Protein AF-A0AAW5EWK7-F1 (afdb_monomer)

Mean predicted aligned error: 11.74 Å

pLDDT: mean 86.84, std 10.63, range [51.59, 98.19]

Radius of gyration: 22.99 Å; Cα contacts (8 Å, |Δi|>4): 134; chains: 1; bounding box: 54×33×51 Å

Solvent-accessible surface area (backbone atoms only — not comparable to full-atom values): 9401 Å² total; per-residue (Å²): 109,102,68,74,70,62,90,96,60,61,69,50,73,44,59,49,100,83,69,46,80,77,45,67,43,66,70,50,94,65,41,69,60,55,50,48,58,52,59,74,67,48,77,77,83,67,96,64,74,79,94,76,84,86,72,82,78,66,62,55,72,70,58,51,49,54,53,50,54,49,52,77,78,46,80,64,42,77,43,63,43,83,42,71,40,98,88,67,45,83,40,77,40,78,44,71,91,83,46,65,38,31,39,23,70,64,77,53,66,67,61,46,52,57,52,49,53,39,44,56,71,64,44,48,63,54,44,30,70,76,66,75,44,86,86,88,81,79,78,90,55,64,51,77,48,116

Foldseek 3Di:
DVQPDDPPFAWDFDADPLRDTPHIDTDDPCVVVVVVVVVVPDDPNPPDDDPDDDDPCLDDPVLVVVVVVVVVVFDWAQAWDFDQDPVRDTDTDRDCVVDGKIKDFDPPPVNVVVSVVSCVVRPQVVCCVRSVDHDDDDDTDIDMDD

Structure (mmCIF, N/CA/C/O backbone):
data_AF-A0AAW5EWK7-F1
#
_entry.id   AF-A0AAW5EWK7-F1
#
loop_
_atom_site.group_PDB
_atom_site.id
_atom_site.type_symbol
_atom_site.label_atom_id
_atom_site.label_alt_id
_atom_site.label_comp_id
_atom_site.label_asym_id
_atom_site.label_entity_id
_atom_site.label_seq_id
_atom_site.pdbx_PDB_ins_code
_atom_site.Cartn_x
_atom_site.Cartn_y
_atom_site.Cartn_z
_atom_site.occupancy
_atom_site.B_iso_or_equiv
_atom_site.auth_seq_id
_atom_site.auth_comp_id
_atom_site.auth_asym_id
_atom_site.auth_atom_id
_atom_site.pdbx_PDB_model_num
ATOM 1 N N . ASP A 1 1 ? 10.443 -15.508 -29.898 1.00 58.16 1 ASP A N 1
ATOM 2 C CA . ASP A 1 1 ? 11.029 -14.706 -28.807 1.00 58.16 1 ASP A CA 1
ATOM 3 C C . ASP A 1 1 ? 10.469 -13.302 -28.761 1.00 58.16 1 ASP A C 1
ATOM 5 O O . ASP A 1 1 ? 10.770 -12.505 -29.637 1.00 58.16 1 ASP A O 1
ATOM 9 N N . LEU A 1 2 ? 9.660 -13.004 -27.738 1.00 52.78 2 LEU A N 1
ATOM 10 C CA . LEU A 1 2 ? 8.968 -11.716 -27.553 1.00 52.78 2 LEU A CA 1
ATOM 11 C C . LEU A 1 2 ? 9.931 -10.508 -27.457 1.00 52.78 2 LEU A C 1
ATOM 13 O O . LEU A 1 2 ? 9.519 -9.379 -27.693 1.00 52.78 2 LEU A O 1
ATOM 17 N N . TYR A 1 3 ? 11.212 -10.758 -27.157 1.00 66.44 3 TYR A N 1
ATOM 18 C CA . TYR A 1 3 ? 12.266 -9.742 -27.018 1.00 66.44 3 TYR A CA 1
ATOM 19 C C . TYR A 1 3 ? 13.561 -10.083 -27.777 1.00 66.44 3 TYR A C 1
ATOM 21 O O . TYR A 1 3 ? 14.590 -9.447 -27.545 1.00 66.44 3 TYR A O 1
ATOM 29 N N . GLY A 1 4 ? 13.537 -11.103 -28.648 1.00 66.00 4 GLY A N 1
ATOM 30 C CA . GLY A 1 4 ? 14.721 -11.556 -29.394 1.00 66.00 4 GLY A CA 1
ATOM 31 C C . GLY A 1 4 ? 15.864 -12.110 -28.530 1.00 66.00 4 GLY A C 1
ATOM 32 O O . GLY A 1 4 ? 17.014 -12.069 -28.956 1.00 66.00 4 GLY A O 1
ATOM 33 N N . ILE A 1 5 ? 15.563 -12.587 -27.317 1.00 70.19 5 ILE A N 1
ATOM 34 C CA . ILE A 1 5 ? 16.546 -13.113 -26.359 1.00 70.19 5 ILE A CA 1
ATOM 35 C C . ILE A 1 5 ? 16.601 -14.638 -26.486 1.00 70.19 5 ILE A C 1
ATOM 37 O O . ILE A 1 5 ? 15.653 -15.319 -26.096 1.00 70.19 5 ILE A O 1
ATOM 41 N N . GLY A 1 6 ? 17.708 -15.163 -27.012 1.00 69.31 6 GLY A N 1
ATOM 42 C CA . GLY A 1 6 ? 17.972 -16.601 -27.069 1.00 69.31 6 GLY A CA 1
ATOM 43 C C . GLY A 1 6 ? 18.482 -17.168 -25.737 1.00 69.31 6 GLY A C 1
ATOM 44 O O . GLY A 1 6 ? 19.106 -16.467 -24.940 1.00 69.31 6 GLY A O 1
ATOM 45 N N . VAL A 1 7 ? 18.245 -18.462 -25.495 1.00 72.56 7 VAL A N 1
ATOM 46 C CA . VAL A 1 7 ? 18.755 -19.178 -24.309 1.00 72.56 7 VAL A CA 1
ATOM 47 C C . VAL A 1 7 ? 20.287 -19.269 -24.370 1.00 72.56 7 VAL A C 1
ATOM 49 O O . VAL A 1 7 ? 20.847 -19.614 -25.407 1.00 72.56 7 VAL A O 1
ATOM 52 N N . GLY A 1 8 ? 20.972 -18.979 -23.257 1.00 79.69 8 GLY A N 1
ATOM 53 C CA . GLY A 1 8 ? 22.435 -19.100 -23.148 1.00 79.69 8 GLY A CA 1
ATOM 54 C C . GLY A 1 8 ? 23.237 -17.910 -23.690 1.00 79.69 8 GLY A C 1
ATOM 55 O O . GLY A 1 8 ? 24.458 -17.993 -23.787 1.00 79.69 8 GLY A O 1
ATOM 56 N N . GLN A 1 9 ? 22.575 -16.804 -24.030 1.00 79.25 9 GLN A N 1
ATOM 57 C CA . GLN A 1 9 ? 23.208 -15.572 -24.497 1.00 79.25 9 GLN A CA 1
ATOM 58 C C . GLN A 1 9 ? 23.116 -14.471 -23.431 1.00 79.25 9 GLN A C 1
ATOM 60 O O . GLN A 1 9 ? 22.115 -14.354 -22.725 1.00 79.25 9 GLN A O 1
ATOM 65 N N . CYS A 1 10 ? 24.162 -13.650 -23.324 1.00 84.94 10 CYS A N 1
ATOM 66 C CA . CYS A 1 10 ? 24.164 -12.465 -22.470 1.00 84.94 10 CYS A CA 1
ATOM 67 C C . CYS A 1 10 ? 23.561 -11.278 -23.238 1.00 84.94 10 CYS A C 1
ATOM 69 O O . CYS A 1 10 ? 23.839 -11.103 -24.425 1.00 84.94 10 CYS A O 1
ATOM 71 N N . PHE A 1 11 ? 22.729 -10.475 -22.575 1.00 89.12 11 PHE A N 1
ATOM 72 C CA . PHE A 1 11 ? 22.037 -9.333 -23.173 1.00 89.12 11 PHE A CA 1
ATOM 73 C C . PHE A 1 11 ? 22.078 -8.120 -22.250 1.00 89.12 11 PHE A C 1
ATOM 75 O O . PHE A 1 11 ? 22.045 -8.237 -21.027 1.00 89.12 11 PHE A O 1
ATOM 82 N N . TRP A 1 12 ? 22.052 -6.949 -22.870 1.00 90.62 12 TRP A N 1
ATOM 83 C CA . TRP A 1 12 ? 21.797 -5.669 -22.233 1.00 90.62 12 TRP A CA 1
ATOM 84 C C . TRP A 1 12 ? 20.337 -5.294 -22.457 1.00 90.62 12 TRP A C 1
ATOM 86 O O . TRP A 1 12 ? 19.849 -5.316 -23.591 1.00 90.62 12 TRP A O 1
ATOM 96 N N . VAL A 1 13 ? 19.645 -4.940 -21.379 1.00 89.00 13 VAL A N 1
ATOM 97 C CA . VAL A 1 13 ? 18.238 -4.538 -21.411 1.00 89.00 13 VAL A CA 1
ATOM 98 C C . VAL A 1 13 ? 18.112 -3.143 -20.813 1.00 89.00 13 VAL A C 1
ATOM 100 O O . VAL A 1 13 ? 18.623 -2.887 -19.725 1.00 89.00 13 VAL A O 1
ATOM 103 N N . VAL A 1 14 ? 17.429 -2.246 -21.523 1.00 87.94 14 VAL A N 1
ATOM 104 C CA . VAL A 1 14 ? 17.014 -0.939 -20.994 1.00 87.94 14 VAL A CA 1
ATOM 105 C C . VAL A 1 14 ? 15.536 -1.022 -20.653 1.00 87.94 14 VAL A C 1
ATOM 107 O O . VAL A 1 14 ? 14.733 -1.434 -21.495 1.00 87.94 14 VAL A O 1
ATOM 110 N N . VAL A 1 15 ? 15.187 -0.614 -19.435 1.00 83.19 15 VAL A N 1
ATOM 111 C CA . VAL A 1 15 ? 13.803 -0.557 -18.961 1.00 83.19 15 VAL A CA 1
ATOM 112 C C . VAL A 1 15 ? 13.401 0.865 -18.592 1.00 83.19 15 VAL A C 1
ATOM 114 O O . VAL A 1 15 ? 14.239 1.648 -18.141 1.00 83.19 15 VAL A O 1
ATOM 117 N N . ASP A 1 16 ? 12.126 1.196 -18.781 1.00 77.06 16 ASP A N 1
ATOM 118 C CA . ASP A 1 16 ? 11.547 2.431 -18.246 1.00 77.06 16 ASP A CA 1
ATOM 119 C C . ASP A 1 16 ? 11.294 2.318 -16.721 1.00 77.06 16 ASP A C 1
ATOM 121 O O . ASP A 1 16 ? 11.395 1.225 -16.150 1.00 77.06 16 ASP A O 1
ATOM 125 N N . PRO A 1 17 ? 10.940 3.416 -16.021 1.00 70.81 17 PRO A N 1
ATOM 126 C CA . PRO A 1 17 ? 10.589 3.371 -14.595 1.00 70.81 17 PRO A CA 1
ATOM 127 C C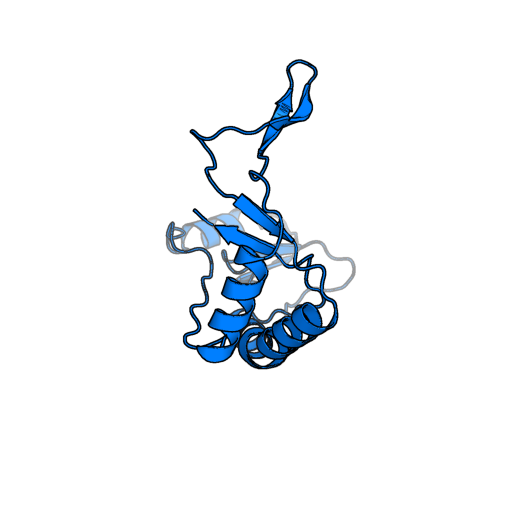 . PRO A 1 17 ? 9.402 2.455 -14.243 1.00 70.81 17 PRO A C 1
ATOM 129 O O . PRO A 1 17 ? 9.197 2.146 -13.072 1.00 70.81 17 PRO A O 1
ATOM 132 N N . MET A 1 18 ? 8.621 2.017 -15.236 1.00 67.00 18 MET A N 1
ATOM 133 C CA . MET A 1 18 ? 7.518 1.060 -15.097 1.00 67.00 18 MET A CA 1
ATOM 134 C C . MET A 1 18 ? 7.954 -0.376 -15.441 1.00 67.00 18 MET A C 1
ATOM 136 O O . MET A 1 18 ? 7.104 -1.253 -15.595 1.00 67.00 18 MET A O 1
ATOM 140 N N . LEU A 1 19 ? 9.267 -0.624 -15.545 1.00 69.25 19 LEU A N 1
ATOM 141 C CA . LEU A 1 19 ? 9.905 -1.907 -15.855 1.00 69.25 19 LEU A CA 1
ATOM 142 C C . LEU A 1 19 ? 9.549 -2.488 -17.232 1.00 69.25 19 LEU A C 1
ATOM 144 O O . LEU A 1 19 ? 9.692 -3.690 -17.463 1.00 69.25 19 LEU A O 1
ATOM 148 N N . ARG A 1 20 ? 9.112 -1.655 -18.177 1.00 76.19 20 ARG A N 1
ATOM 149 C CA . ARG A 1 20 ? 8.869 -2.091 -19.556 1.00 76.19 20 ARG A CA 1
ATOM 150 C C . ARG A 1 20 ? 10.181 -2.118 -20.321 1.00 76.19 20 ARG A C 1
ATOM 152 O O . ARG A 1 20 ? 10.957 -1.172 -20.244 1.00 76.19 20 ARG A O 1
ATOM 159 N N . VAL A 1 21 ? 10.412 -3.178 -21.094 1.00 84.44 21 VAL A N 1
ATOM 160 C CA . VAL A 1 21 ? 11.596 -3.297 -21.958 1.00 84.44 21 VAL A CA 1
ATOM 161 C C . VAL A 1 21 ? 11.498 -2.283 -23.099 1.00 84.44 21 VAL A C 1
ATOM 163 O O . VAL A 1 21 ? 10.651 -2.414 -23.979 1.00 84.44 21 VAL A O 1
ATOM 166 N N . CYS A 1 22 ? 12.376 -1.283 -23.091 1.00 82.94 22 CYS A N 1
ATOM 167 C CA . CYS A 1 22 ? 12.494 -0.286 -24.158 1.00 82.94 22 CYS A CA 1
ATOM 168 C C . CYS A 1 22 ? 13.473 -0.734 -25.248 1.00 82.94 22 CYS A C 1
ATOM 170 O O . CYS A 1 22 ? 13.315 -0.384 -26.415 1.00 82.94 22 CYS A O 1
ATOM 172 N N . LEU A 1 23 ? 14.500 -1.492 -24.856 1.00 87.62 23 LEU A N 1
ATOM 173 C CA . LEU A 1 23 ? 15.566 -1.954 -25.737 1.00 87.62 23 LEU A CA 1
ATOM 174 C C . LEU A 1 23 ? 16.153 -3.266 -25.208 1.00 87.62 23 LEU A C 1
ATOM 176 O O . LEU A 1 23 ? 16.440 -3.371 -24.016 1.00 87.62 23 LEU A O 1
ATOM 180 N N . SER A 1 24 ? 16.403 -4.223 -26.100 1.00 89.69 24 SER A N 1
ATOM 181 C CA . SER A 1 24 ? 17.250 -5.393 -25.850 1.00 89.69 24 SER A CA 1
ATOM 182 C C . SER A 1 24 ? 18.368 -5.445 -26.895 1.00 89.69 24 SER A C 1
ATOM 184 O O . SER A 1 24 ? 18.143 -5.212 -28.084 1.00 89.69 24 SER A O 1
ATOM 186 N N . MET A 1 25 ? 19.601 -5.707 -26.461 1.00 88.25 25 MET A N 1
ATOM 187 C CA . MET A 1 25 ? 20.757 -5.879 -27.347 1.00 88.25 25 MET A CA 1
ATOM 188 C C . MET A 1 25 ? 21.639 -7.031 -26.858 1.00 88.25 25 MET A C 1
ATOM 190 O O . MET A 1 25 ? 21.882 -7.114 -25.656 1.00 88.25 25 MET A O 1
ATOM 194 N N . PRO A 1 26 ? 22.137 -7.907 -27.747 1.00 89.44 26 PRO A N 1
ATOM 195 C CA . PRO A 1 26 ? 23.079 -8.947 -27.352 1.00 89.44 26 PRO A CA 1
ATOM 196 C C . PRO A 1 26 ? 24.381 -8.322 -26.848 1.00 89.44 26 PRO A C 1
ATOM 198 O O . PRO A 1 26 ? 24.792 -7.253 -27.313 1.00 89.44 26 PRO A O 1
ATOM 201 N N . ASP A 1 27 ? 25.025 -8.995 -25.902 1.00 89.31 27 ASP A N 1
ATOM 202 C CA . ASP A 1 27 ? 26.335 -8.602 -25.402 1.00 89.31 27 ASP A CA 1
ATOM 203 C C . ASP A 1 27 ? 27.382 -8.758 -26.512 1.00 89.31 27 ASP A C 1
ATOM 205 O O . ASP A 1 27 ? 27.679 -9.857 -26.980 1.00 89.31 27 ASP A O 1
ATOM 209 N N . ALA A 1 28 ? 27.883 -7.623 -26.995 1.00 89.69 28 ALA A N 1
ATOM 210 C CA . ALA A 1 28 ? 28.804 -7.535 -28.118 1.00 89.69 28 ALA A CA 1
ATOM 211 C C . ALA A 1 28 ? 29.717 -6.308 -27.956 1.00 89.69 28 ALA A C 1
ATOM 213 O O . ALA A 1 28 ? 29.337 -5.338 -27.288 1.00 89.69 28 ALA A O 1
ATOM 214 N N . PRO A 1 29 ? 30.902 -6.288 -28.595 1.00 93.25 29 PRO A N 1
ATOM 215 C CA . PRO A 1 29 ? 31.801 -5.141 -28.532 1.00 93.25 29 PRO A CA 1
ATOM 216 C C . PRO A 1 29 ? 31.087 -3.825 -28.882 1.00 93.25 29 PRO A C 1
ATOM 218 O O . PRO A 1 29 ? 30.426 -3.707 -29.912 1.00 93.25 29 PRO A O 1
ATOM 221 N N . GLY A 1 30 ? 31.201 -2.828 -27.999 1.00 90.75 30 GLY A N 1
ATOM 222 C CA . GLY A 1 30 ? 30.588 -1.507 -28.183 1.00 90.75 30 GLY A CA 1
ATOM 223 C C . GLY A 1 30 ? 29.107 -1.396 -27.793 1.00 90.75 30 GLY A C 1
ATOM 224 O O . GLY A 1 30 ? 28.537 -0.310 -27.922 1.00 90.75 30 GLY A O 1
ATOM 225 N N . VAL A 1 31 ? 28.475 -2.460 -27.278 1.00 91.75 31 VAL A N 1
ATOM 226 C CA . VAL A 1 31 ? 27.069 -2.421 -26.829 1.00 91.75 31 VAL A CA 1
ATOM 227 C C . VAL A 1 31 ? 26.832 -1.365 -25.746 1.00 91.75 31 VAL A C 1
ATOM 229 O O . VAL A 1 31 ? 25.868 -0.613 -25.846 1.00 91.75 31 VAL A O 1
ATOM 232 N N . ALA A 1 32 ? 27.753 -1.210 -24.789 1.00 89.94 32 ALA A N 1
ATOM 233 C CA . ALA A 1 32 ? 27.642 -0.212 -23.724 1.00 89.94 32 ALA A CA 1
ATOM 234 C C . ALA A 1 32 ? 27.537 1.223 -24.273 1.00 89.94 32 ALA A C 1
ATOM 236 O O . ALA A 1 32 ? 26.689 1.994 -23.831 1.00 89.94 32 ALA A O 1
ATOM 237 N N . ALA A 1 33 ? 28.334 1.570 -25.291 1.00 93.19 33 ALA A N 1
ATOM 238 C CA . ALA A 1 33 ? 28.276 2.886 -25.927 1.00 93.19 33 ALA A CA 1
ATOM 239 C C . ALA A 1 33 ? 26.947 3.102 -26.670 1.00 93.19 33 ALA A C 1
ATOM 241 O O . ALA A 1 33 ? 26.359 4.178 -26.596 1.00 93.19 33 ALA A O 1
ATOM 242 N N . ARG A 1 34 ? 26.437 2.069 -27.352 1.00 90.00 34 ARG A N 1
ATOM 243 C CA . ARG A 1 34 ? 25.141 2.121 -28.051 1.00 90.00 34 ARG A CA 1
ATOM 244 C C . ARG A 1 34 ? 23.970 2.265 -27.081 1.00 90.00 34 ARG A C 1
ATOM 246 O O . ARG A 1 34 ? 23.072 3.064 -27.337 1.00 90.00 34 ARG A O 1
ATOM 253 N N . VAL A 1 35 ? 24.002 1.529 -25.969 1.00 90.88 35 VAL A N 1
ATOM 254 C CA . VAL A 1 35 ? 23.032 1.647 -24.874 1.00 90.88 35 VAL A CA 1
ATOM 255 C C . VAL A 1 35 ? 23.084 3.052 -24.284 1.00 90.88 35 VAL A C 1
ATOM 257 O O . VAL A 1 35 ? 22.043 3.688 -24.161 1.00 90.88 35 VAL A O 1
ATOM 260 N N . LEU A 1 36 ? 24.278 3.582 -24.005 1.00 90.50 36 LEU A N 1
ATOM 261 C CA . LEU A 1 36 ? 24.439 4.928 -23.459 1.00 90.50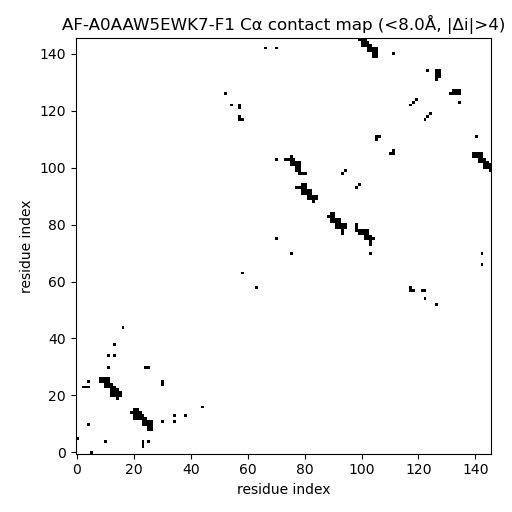 36 LEU A CA 1
ATOM 262 C C . LEU A 1 36 ? 23.877 6.000 -24.404 1.00 90.50 36 LEU A C 1
ATOM 264 O O . LEU A 1 36 ? 23.124 6.861 -23.965 1.00 90.50 36 LEU A O 1
ATOM 268 N N . VAL A 1 37 ? 24.164 5.920 -25.709 1.00 90.75 37 VAL A N 1
ATOM 269 C CA . VAL A 1 37 ? 23.588 6.831 -26.717 1.00 90.75 37 VAL A CA 1
ATOM 270 C C . VAL A 1 37 ? 22.061 6.760 -26.731 1.00 90.75 37 VAL A C 1
ATOM 272 O O . VAL A 1 37 ? 21.408 7.786 -26.913 1.00 90.75 37 VAL A O 1
ATOM 275 N N . HIS A 1 38 ? 21.484 5.571 -26.548 1.00 87.56 38 HIS A N 1
ATOM 276 C CA . HIS A 1 38 ? 20.036 5.405 -26.473 1.00 87.56 38 HIS A CA 1
ATOM 277 C C . HIS A 1 38 ? 19.461 6.039 -25.200 1.00 87.56 38 HIS A C 1
ATOM 279 O O . HIS A 1 38 ? 18.548 6.852 -25.299 1.00 87.56 38 HIS A O 1
ATOM 285 N N . VAL A 1 39 ? 20.034 5.739 -24.028 1.00 86.50 39 VAL A N 1
ATOM 286 C CA . VAL A 1 39 ? 19.599 6.291 -22.732 1.00 86.50 39 VAL A CA 1
ATOM 287 C C . VAL A 1 39 ? 19.695 7.817 -22.715 1.00 86.50 39 VAL A C 1
ATOM 289 O O . VAL A 1 39 ? 18.759 8.478 -22.283 1.00 86.50 39 VAL A O 1
ATOM 292 N N . MET A 1 40 ? 20.769 8.390 -23.262 1.00 87.50 40 MET A N 1
ATOM 293 C CA . MET A 1 40 ? 20.967 9.845 -23.333 1.00 87.50 40 MET A CA 1
ATOM 294 C C . MET A 1 40 ? 19.960 10.571 -24.242 1.00 87.50 40 MET A C 1
ATOM 296 O O . MET A 1 40 ? 19.865 11.794 -24.185 1.00 87.50 40 MET A O 1
ATOM 300 N N . ARG A 1 41 ? 19.235 9.846 -25.104 1.00 85.88 41 ARG A N 1
ATOM 301 C CA . ARG A 1 41 ? 18.164 10.393 -25.956 1.00 85.88 41 ARG A CA 1
ATOM 302 C C . ARG A 1 41 ? 16.777 10.239 -25.343 1.00 85.88 41 ARG A C 1
ATOM 304 O O . ARG A 1 41 ? 15.828 10.810 -25.879 1.00 85.88 41 ARG A O 1
ATOM 311 N N . LEU A 1 42 ? 16.641 9.444 -24.283 1.00 79.94 42 LEU A N 1
ATOM 312 C CA . LEU A 1 42 ? 15.372 9.325 -23.582 1.00 79.94 42 LEU A CA 1
ATOM 313 C C . LEU A 1 42 ? 15.064 10.659 -22.894 1.00 79.94 42 LEU A C 1
ATOM 315 O O . LEU A 1 42 ? 15.986 11.348 -22.446 1.00 79.94 42 LEU A O 1
ATOM 319 N N . PRO A 1 43 ? 13.781 11.050 -22.813 1.00 73.88 43 PRO A N 1
ATOM 320 C CA . PRO A 1 43 ? 13.409 12.190 -21.995 1.00 73.88 43 PRO A CA 1
ATOM 321 C C . PRO A 1 43 ? 13.925 11.963 -20.565 1.00 73.88 43 PRO A C 1
ATOM 323 O O . PRO A 1 43 ? 13.927 10.815 -20.104 1.00 73.88 43 PRO A O 1
ATOM 326 N N . PRO A 1 44 ? 14.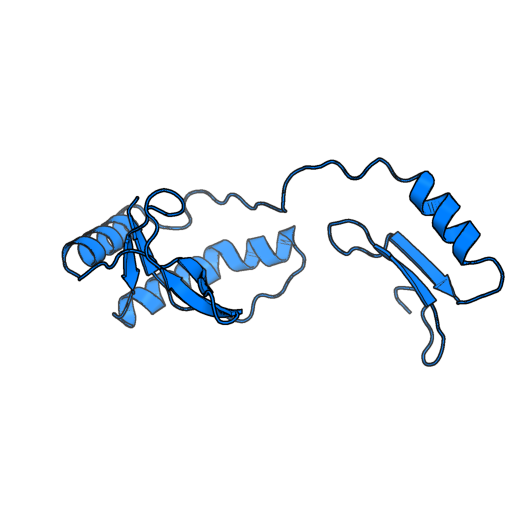376 13.020 -19.864 1.00 70.38 44 PRO A N 1
ATOM 327 C CA . PRO A 1 44 ? 14.766 12.893 -18.468 1.00 70.38 44 PRO A CA 1
ATOM 328 C C . PRO A 1 44 ? 13.633 12.210 -17.707 1.00 70.38 44 PRO A C 1
ATOM 330 O O . PRO A 1 44 ? 12.460 12.535 -17.918 1.00 70.38 44 PRO A O 1
ATOM 333 N N . VAL A 1 45 ? 13.989 11.237 -16.863 1.00 64.44 45 VAL A N 1
ATOM 334 C CA . VAL A 1 45 ? 13.029 10.597 -15.966 1.00 64.44 45 VAL A CA 1
ATOM 335 C C . VAL A 1 45 ? 12.386 11.722 -15.170 1.00 64.44 45 VAL A C 1
ATOM 337 O O . VAL A 1 45 ? 13.059 12.405 -14.403 1.00 64.44 45 VAL A O 1
ATOM 340 N N . LEU A 1 46 ? 11.106 11.978 -15.432 1.00 61.75 4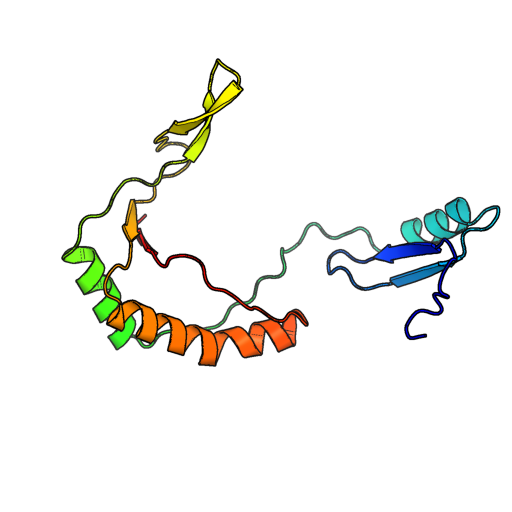6 LEU A N 1
ATOM 341 C CA . LEU A 1 46 ? 10.352 12.932 -14.643 1.00 61.75 46 LEU A CA 1
ATOM 342 C C . LEU A 1 46 ? 10.300 12.365 -13.227 1.00 61.75 46 LEU A C 1
ATOM 344 O O . LEU A 1 46 ? 9.841 11.238 -13.035 1.00 61.75 46 LEU A O 1
ATOM 348 N N . ASP A 1 47 ? 10.760 13.142 -12.249 1.00 58.66 47 ASP A N 1
ATOM 349 C CA . ASP A 1 47 ? 10.465 12.894 -10.841 1.00 58.66 47 ASP A CA 1
ATOM 350 C C . ASP A 1 47 ? 8.947 13.046 -10.652 1.00 58.66 47 ASP A C 1
ATOM 352 O O . ASP A 1 47 ? 8.442 14.117 -10.319 1.00 58.66 47 ASP A O 1
ATOM 356 N N . GLY A 1 48 ? 8.171 12.004 -10.963 1.00 58.34 48 GLY A N 1
ATOM 357 C CA . GLY A 1 48 ? 6.723 12.073 -10.824 1.00 58.34 48 GLY A CA 1
ATOM 358 C C . GLY A 1 48 ? 5.923 10.921 -11.428 1.00 58.34 48 GLY A C 1
ATOM 359 O O . GLY A 1 48 ? 6.316 10.312 -12.419 1.00 58.34 48 GLY A O 1
ATOM 360 N N . PRO A 1 49 ? 4.715 10.722 -10.882 1.00 51.59 49 PRO A N 1
ATOM 361 C CA . PRO A 1 49 ? 4.521 10.174 -9.550 1.00 51.59 49 PRO A CA 1
ATOM 362 C C . PRO A 1 49 ? 4.831 8.666 -9.541 1.00 51.59 49 PRO A C 1
ATOM 364 O O . PRO A 1 49 ? 4.783 7.988 -10.569 1.00 51.59 49 PRO A O 1
ATOM 367 N N . VAL A 1 50 ? 5.072 8.116 -8.348 1.00 58.62 50 VAL A N 1
ATOM 368 C CA . VAL A 1 50 ? 4.887 6.677 -8.104 1.00 58.62 50 VAL A CA 1
ATOM 369 C C . VAL A 1 50 ? 3.547 6.277 -8.731 1.00 58.62 50 VAL A C 1
ATOM 371 O O . VAL A 1 50 ? 2.581 7.020 -8.540 1.00 58.62 50 VAL A O 1
ATOM 374 N N . PRO A 1 51 ? 3.464 5.169 -9.484 1.00 68.69 51 PRO A N 1
ATOM 375 C CA . PRO A 1 51 ? 2.220 4.729 -10.098 1.00 68.69 51 PRO A CA 1
ATOM 376 C C . PRO A 1 51 ? 1.109 4.649 -9.041 1.00 68.69 51 PRO A C 1
ATOM 378 O O . PRO A 1 51 ? 1.048 3.717 -8.243 1.00 68.69 51 PRO A O 1
ATOM 381 N N . ALA A 1 52 ? 0.254 5.669 -9.001 1.00 77.56 52 ALA A N 1
ATOM 382 C CA . ALA A 1 52 ? -0.797 5.814 -8.011 1.00 77.56 52 ALA A CA 1
ATOM 383 C C . ALA A 1 52 ? -2.136 5.566 -8.693 1.00 77.56 52 ALA A C 1
ATOM 385 O O . ALA A 1 52 ? -2.477 6.205 -9.688 1.00 77.56 5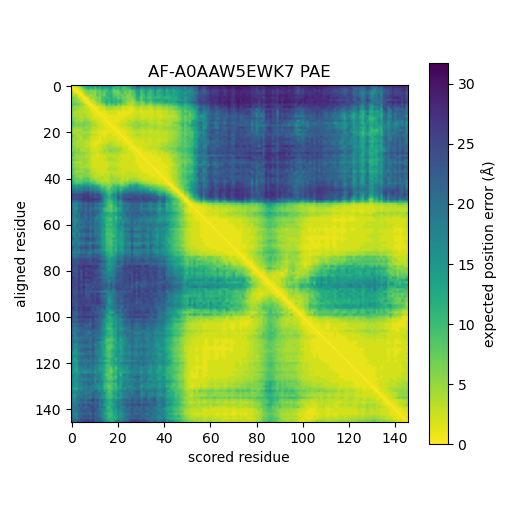2 ALA A O 1
ATOM 386 N N . LEU A 1 53 ? -2.897 4.627 -8.144 1.00 84.88 53 LEU A N 1
ATOM 387 C CA . LEU A 1 53 ? -4.235 4.307 -8.611 1.00 84.88 53 LEU A CA 1
ATOM 388 C C . LEU A 1 53 ? -5.249 4.853 -7.607 1.00 84.88 53 LEU A C 1
ATOM 390 O O . LEU A 1 53 ? -5.331 4.377 -6.477 1.00 84.88 53 LEU A O 1
ATOM 394 N N . MET A 1 54 ? -6.024 5.851 -8.027 1.00 89.50 54 MET A N 1
ATOM 395 C CA . MET A 1 54 ? -7.127 6.391 -7.236 1.00 89.50 54 MET A CA 1
ATOM 396 C C . MET A 1 54 ? -8.438 5.744 -7.675 1.00 89.50 54 MET A C 1
ATOM 398 O O . MET A 1 54 ? -8.849 5.893 -8.823 1.00 89.50 54 MET A O 1
ATOM 402 N N . LEU A 1 55 ? -9.098 5.041 -6.753 1.00 91.62 55 LEU A N 1
ATOM 403 C CA . LEU A 1 55 ? -10.401 4.414 -6.975 1.00 91.62 55 LEU A CA 1
ATOM 404 C C . LEU A 1 55 ? -11.416 4.994 -5.980 1.00 91.62 55 LEU A C 1
ATOM 406 O O . LEU A 1 55 ? -11.271 4.773 -4.774 1.00 91.62 55 LEU A O 1
ATOM 410 N N . PRO A 1 56 ? -12.438 5.736 -6.437 1.00 92.75 56 PRO A N 1
ATOM 411 C CA . PRO A 1 56 ? -13.500 6.199 -5.555 1.00 92.75 56 PRO A CA 1
ATOM 412 C C . PRO A 1 56 ? -14.425 5.038 -5.157 1.00 92.75 56 PRO A C 1
ATOM 414 O O . PRO A 1 56 ? -14.552 4.052 -5.879 1.00 92.75 56 PRO A O 1
ATOM 417 N N . ALA A 1 57 ? -15.102 5.174 -4.012 1.00 92.44 57 ALA A N 1
ATOM 418 C CA . ALA A 1 57 ? -16.181 4.277 -3.575 1.00 92.44 57 ALA A CA 1
ATOM 419 C C . ALA A 1 57 ? -15.826 2.770 -3.531 1.00 92.44 57 ALA A C 1
ATOM 421 O O . ALA A 1 57 ? -16.684 1.909 -3.731 1.00 92.44 57 ALA A O 1
ATOM 422 N N . VAL A 1 58 ? -14.565 2.429 -3.225 1.00 96.62 58 VAL A N 1
ATOM 423 C CA . VAL A 1 58 ? -14.144 1.028 -3.017 1.00 96.62 58 VAL A CA 1
ATOM 424 C C . VAL A 1 58 ? -14.933 0.378 -1.878 1.00 96.62 58 VAL A C 1
ATOM 426 O O . VAL A 1 58 ? -15.306 -0.793 -1.972 1.00 96.62 58 VAL A O 1
ATOM 429 N N . LEU A 1 59 ? -15.221 1.141 -0.825 1.00 97.44 59 LEU A N 1
ATOM 430 C CA . LEU A 1 59 ? -16.022 0.717 0.319 1.00 97.44 59 LEU A CA 1
ATOM 431 C C . LEU A 1 59 ? -17.329 1.509 0.353 1.00 97.44 59 LEU A C 1
ATOM 433 O O . LEU A 1 59 ? -17.341 2.717 0.115 1.00 97.44 59 LEU A O 1
ATOM 437 N N . GLU A 1 60 ? -18.432 0.829 0.652 1.00 97.62 60 GLU A N 1
ATOM 438 C CA . GLU A 1 60 ? -19.721 1.478 0.861 1.00 97.62 60 GLU A CA 1
ATOM 439 C C . GLU A 1 60 ? -19.712 2.273 2.175 1.00 97.62 60 GLU A C 1
ATOM 441 O O . GLU A 1 60 ? -19.147 1.790 3.161 1.00 97.62 60 GLU A O 1
ATOM 446 N N . PRO A 1 61 ? -20.416 3.419 2.257 1.00 97.94 61 PRO A N 1
ATOM 447 C CA . PRO A 1 61 ? -20.495 4.214 3.485 1.00 97.94 61 PRO A CA 1
ATOM 448 C C . PRO A 1 61 ? -20.926 3.408 4.719 1.00 97.94 61 PRO A C 1
ATOM 450 O O . PRO A 1 61 ? -20.334 3.543 5.785 1.00 97.94 61 PRO A O 1
ATOM 453 N N . ALA A 1 62 ? -21.903 2.508 4.561 1.00 97.81 62 ALA A N 1
ATOM 454 C CA . ALA A 1 62 ? -22.359 1.641 5.646 1.00 97.81 62 ALA A CA 1
ATOM 455 C C . ALA A 1 62 ? -21.253 0.697 6.148 1.00 97.81 62 ALA A C 1
ATOM 457 O O . ALA A 1 62 ? -21.132 0.466 7.345 1.00 97.81 62 ALA A O 1
ATOM 458 N N . PHE A 1 63 ? -20.408 0.182 5.251 1.00 98.19 63 PHE A N 1
ATOM 459 C CA . PHE A 1 63 ? -19.290 -0.672 5.648 1.00 98.19 63 PHE A CA 1
ATOM 460 C C . PHE A 1 63 ? -18.163 0.133 6.301 1.00 98.19 63 PHE A C 1
ATOM 462 O O . PHE A 1 63 ? -17.555 -0.335 7.259 1.00 98.19 63 PHE A O 1
ATOM 469 N N . CYS A 1 64 ? -17.922 1.368 5.849 1.00 97.94 64 CYS A N 1
ATOM 470 C CA . CYS A 1 64 ? -17.018 2.287 6.541 1.00 97.94 64 CYS A CA 1
ATOM 471 C C . CYS A 1 64 ? -17.468 2.531 7.987 1.00 97.94 64 CYS A C 1
ATOM 473 O O . CYS A 1 64 ? -16.625 2.531 8.880 1.00 97.94 64 CYS A O 1
ATOM 475 N N . GLN A 1 65 ? -18.777 2.674 8.229 1.00 98.19 65 GLN A N 1
ATOM 476 C CA . GLN A 1 65 ? -19.310 2.811 9.586 1.00 98.19 65 GLN A CA 1
ATOM 477 C C . GLN A 1 65 ? -19.006 1.580 10.444 1.00 98.19 65 GLN A C 1
ATOM 479 O O . GLN A 1 65 ? -18.468 1.731 11.533 1.00 98.19 65 GLN A O 1
ATOM 484 N N . VAL A 1 66 ? -19.228 0.370 9.919 1.00 98.06 66 VAL A N 1
ATOM 485 C CA . VAL A 1 66 ? -18.882 -0.882 10.620 1.00 98.06 66 VAL A CA 1
ATOM 486 C C . VAL A 1 66 ? -17.400 -0.919 11.015 1.00 98.06 66 VAL A C 1
ATOM 488 O O . VAL A 1 66 ? -17.066 -1.314 12.131 1.00 98.06 66 VAL A O 1
ATOM 491 N N . LEU A 1 67 ? -16.497 -0.485 10.130 1.00 98.06 67 LEU A N 1
ATOM 492 C CA . LEU A 1 67 ? -15.064 -0.420 10.436 1.00 98.06 67 LEU A CA 1
ATOM 493 C C . LEU A 1 67 ? -14.755 0.624 11.521 1.00 98.06 67 LEU A C 1
ATOM 495 O O . LEU A 1 67 ? -13.938 0.365 12.403 1.00 98.06 67 LEU A O 1
ATOM 499 N N . MET A 1 68 ? -15.405 1.789 11.486 1.00 97.75 68 MET A N 1
ATOM 500 C CA . MET A 1 68 ? -15.241 2.814 12.522 1.00 97.75 68 MET A CA 1
ATOM 501 C C . MET A 1 68 ? -15.758 2.332 13.883 1.00 97.75 68 MET A C 1
ATOM 503 O O . MET A 1 68 ? -15.062 2.488 14.886 1.00 97.75 68 MET A O 1
ATOM 507 N N . ASP A 1 69 ? -16.916 1.676 13.921 1.00 97.69 69 ASP A N 1
ATOM 508 C CA . ASP A 1 69 ? -17.481 1.099 15.145 1.00 97.69 69 ASP A CA 1
ATOM 509 C C . ASP A 1 69 ? -16.564 0.003 15.709 1.00 97.69 69 ASP A C 1
ATOM 511 O O . ASP A 1 69 ? -16.299 -0.044 16.916 1.00 97.69 69 ASP A O 1
ATOM 515 N N . TYR A 1 70 ? -15.992 -0.832 14.834 1.00 97.88 70 TYR A N 1
ATOM 516 C CA . TYR A 1 70 ? -14.969 -1.805 15.216 1.00 97.88 70 TYR A CA 1
ATOM 517 C C . TYR A 1 70 ? -13.762 -1.113 15.860 1.00 97.88 70 TYR A C 1
ATOM 519 O O . TYR A 1 70 ? -13.347 -1.490 16.953 1.00 97.88 70 TYR A O 1
ATOM 527 N N . TYR A 1 71 ? -13.229 -0.055 15.242 1.00 97.25 71 TYR A N 1
ATOM 528 C CA . TYR A 1 71 ? -12.109 0.704 15.804 1.00 97.25 71 TYR A CA 1
ATOM 529 C C . TYR A 1 71 ? -12.430 1.289 17.188 1.00 97.25 71 TYR A C 1
ATOM 531 O O . TYR A 1 71 ? -11.591 1.242 18.084 1.00 97.25 71 TYR A O 1
ATOM 539 N N . HIS A 1 72 ? -13.631 1.838 17.384 1.00 95.81 72 HIS A N 1
ATOM 540 C CA . HIS A 1 72 ? -14.028 2.459 18.652 1.00 95.81 72 HIS A CA 1
ATOM 541 C C . HIS A 1 72 ? -14.228 1.461 19.796 1.00 95.81 72 HIS A C 1
ATOM 543 O O . HIS A 1 72 ? -14.090 1.834 20.960 1.00 95.81 72 HIS A O 1
ATOM 549 N N . THR A 1 73 ? -14.532 0.207 19.471 1.00 96.12 73 THR A N 1
ATOM 550 C CA . THR A 1 73 ? -14.784 -0.863 20.447 1.00 96.12 73 THR A CA 1
ATOM 551 C C . THR A 1 73 ? -13.554 -1.725 20.737 1.00 96.12 73 THR A C 1
ATOM 553 O O . THR A 1 73 ? -13.598 -2.558 21.640 1.00 96.12 73 THR A O 1
ATOM 556 N N . HIS A 1 74 ? -12.447 -1.519 20.016 1.00 96.12 74 HIS A N 1
ATOM 557 C CA . HIS A 1 74 ? -11.232 -2.324 20.130 1.00 96.12 74 HIS A CA 1
ATOM 558 C C . HIS A 1 74 ? -10.006 -1.486 20.509 1.00 96.12 74 HIS A C 1
ATOM 560 O O . HIS A 1 74 ? -9.907 -0.285 20.255 1.00 96.12 74 HIS A O 1
ATOM 566 N N . GLU A 1 75 ? -9.020 -2.139 21.123 1.00 91.94 75 GLU A N 1
ATOM 567 C CA . GLU A 1 75 ? -7.761 -1.490 21.479 1.00 91.94 75 GLU A CA 1
ATOM 568 C C . GLU A 1 75 ? -6.950 -1.082 20.233 1.00 91.94 75 GLU A C 1
ATOM 570 O O . GLU A 1 75 ? -6.771 -1.847 19.282 1.00 91.94 75 GLU A O 1
ATOM 575 N N . SER A 1 76 ? -6.417 0.142 20.267 1.00 91.75 76 SER A N 1
ATOM 576 C CA . SER A 1 76 ? -5.489 0.679 19.268 1.00 91.75 76 SER A CA 1
ATOM 577 C C . SER A 1 76 ? -4.161 1.039 19.923 1.00 91.75 76 SER A C 1
ATOM 579 O O . SER A 1 76 ? -4.120 1.558 21.045 1.00 91.75 76 SER A O 1
ATOM 581 N N . ARG A 1 77 ? -3.054 0.780 19.224 1.00 88.44 77 ARG A N 1
ATOM 582 C CA . ARG A 1 77 ? -1.697 1.009 19.740 1.00 88.44 77 ARG A CA 1
ATOM 583 C C . ARG A 1 77 ? -0.949 2.009 18.865 1.00 88.44 77 ARG A C 1
ATOM 585 O O . ARG A 1 77 ? -1.153 2.008 17.652 1.00 88.44 77 ARG A O 1
ATOM 592 N N . PRO A 1 78 ? -0.083 2.862 19.440 1.00 86.25 78 PRO A N 1
ATOM 593 C CA . PRO A 1 78 ? 0.828 3.673 18.644 1.00 86.25 78 PRO A CA 1
ATOM 594 C C . PRO A 1 78 ? 1.640 2.793 17.691 1.00 86.25 78 PRO A C 1
ATOM 596 O O . PRO A 1 78 ? 2.164 1.748 18.081 1.00 86.25 78 PRO A O 1
ATOM 599 N N . SER A 1 79 ? 1.725 3.213 16.435 1.00 82.06 79 SER A N 1
ATOM 600 C CA . SER A 1 79 ? 2.494 2.515 15.417 1.00 82.06 79 SER A CA 1
ATOM 601 C C . SER A 1 79 ? 3.975 2.754 15.645 1.00 82.06 79 SER A C 1
ATOM 603 O O . SER A 1 79 ? 4.441 3.885 15.520 1.00 82.06 79 SER A O 1
ATOM 605 N N . ALA A 1 80 ? 4.726 1.689 15.905 1.00 80.56 80 ALA A N 1
ATOM 606 C CA . ALA A 1 80 ? 6.173 1.795 15.971 1.00 80.56 80 ALA A CA 1
ATOM 607 C C . ALA A 1 80 ? 6.782 2.123 14.597 1.00 80.56 80 ALA A C 1
ATOM 609 O O . ALA A 1 80 ? 6.221 1.823 13.529 1.00 80.56 80 ALA A O 1
ATOM 610 N N . VAL A 1 81 ? 7.955 2.738 14.658 1.00 80.44 81 VAL A N 1
ATOM 611 C CA . VAL A 1 81 ? 8.888 2.935 13.557 1.00 80.44 81 VAL A CA 1
ATOM 612 C C . VAL A 1 81 ? 10.052 1.987 13.800 1.00 80.44 81 VAL A C 1
ATOM 614 O O . VAL A 1 81 ? 10.620 1.954 14.894 1.00 80.44 81 VAL A O 1
ATOM 617 N N . LEU A 1 82 ? 10.390 1.199 12.784 1.00 81.69 82 LEU A N 1
ATOM 618 C CA . LEU A 1 82 ? 11.581 0.364 12.821 1.00 81.69 82 LEU A CA 1
ATOM 619 C C . LEU A 1 82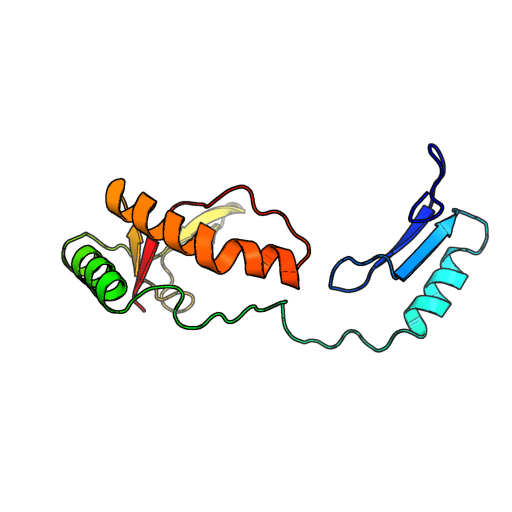 ? 12.785 1.271 12.541 1.00 81.69 82 LEU A C 1
ATOM 621 O O . LEU A 1 82 ? 12.876 1.855 11.463 1.00 81.69 82 LEU A O 1
ATOM 625 N N . THR A 1 83 ? 13.682 1.409 13.511 1.00 81.75 83 THR A N 1
ATOM 626 C CA . THR A 1 83 ? 14.922 2.185 13.384 1.00 81.75 83 THR A CA 1
ATOM 627 C C . THR A 1 83 ? 16.131 1.319 13.720 1.00 81.75 83 THR A C 1
ATOM 629 O O . THR A 1 83 ? 15.989 0.178 14.161 1.00 81.75 83 THR A O 1
ATOM 632 N N . ARG A 1 84 ? 17.335 1.849 13.516 1.00 83.06 84 ARG A N 1
ATOM 633 C CA . ARG A 1 84 ? 18.587 1.185 13.875 1.00 83.06 84 ARG A CA 1
ATOM 634 C C . ARG A 1 84 ? 19.053 1.662 15.251 1.00 83.06 84 ARG A C 1
ATOM 636 O O . ARG A 1 84 ? 19.271 2.852 15.449 1.00 83.06 84 ARG A O 1
ATOM 643 N N . GLY A 1 85 ? 19.188 0.733 16.194 1.00 82.00 85 GLY A N 1
ATOM 644 C CA . GLY A 1 85 ? 19.713 0.990 17.533 1.00 82.00 85 GLY A CA 1
ATOM 645 C C . GLY A 1 85 ? 21.220 1.264 17.535 1.00 82.00 85 GLY A C 1
ATOM 646 O O . GLY A 1 85 ? 21.904 1.066 16.529 1.00 82.00 85 GLY A O 1
ATOM 647 N N . ALA A 1 86 ? 21.750 1.688 18.686 1.00 84.19 86 ALA A N 1
ATOM 648 C CA . ALA A 1 86 ? 23.175 1.993 18.867 1.00 84.19 86 ALA A CA 1
ATOM 649 C C . ALA A 1 86 ? 24.101 0.781 18.632 1.00 84.19 86 ALA A C 1
ATOM 651 O O . ALA A 1 86 ? 25.252 0.947 18.245 1.00 84.19 86 ALA A O 1
ATOM 652 N N . ASP A 1 87 ? 23.590 -0.438 18.814 1.00 86.88 87 ASP A N 1
ATOM 653 C CA . ASP A 1 87 ? 24.279 -1.699 18.516 1.00 86.88 87 ASP A CA 1
ATOM 654 C C . ASP A 1 87 ? 24.120 -2.145 17.048 1.00 86.88 87 ASP A C 1
ATOM 656 O O . ASP A 1 87 ? 24.524 -3.243 16.665 1.00 86.88 87 ASP A O 1
ATOM 660 N N . GLY A 1 88 ? 23.506 -1.305 16.212 1.00 85.38 88 GLY A N 1
ATOM 661 C CA . GLY A 1 88 ? 23.262 -1.574 14.806 1.00 85.38 88 GLY A CA 1
ATOM 662 C C . GLY A 1 88 ? 22.065 -2.484 14.523 1.00 85.38 88 GLY A C 1
ATOM 663 O O . GLY A 1 88 ? 21.826 -2.749 13.341 1.00 85.38 88 GLY A O 1
ATOM 664 N N . LYS A 1 89 ? 21.319 -2.944 15.539 1.00 84.25 89 LYS A N 1
ATOM 665 C CA . LYS A 1 89 ? 20.170 -3.851 15.376 1.00 84.25 89 LYS A CA 1
ATOM 666 C C . LYS A 1 89 ? 18.855 -3.097 15.152 1.00 84.25 89 LYS A C 1
ATOM 668 O O . LYS A 1 89 ? 18.709 -1.969 15.622 1.00 84.25 89 LYS A O 1
ATOM 673 N N . PRO A 1 90 ? 17.880 -3.698 14.446 1.00 83.44 90 PRO A N 1
ATOM 674 C CA . PRO A 1 90 ? 16.564 -3.098 14.282 1.00 83.44 90 PRO A CA 1
ATOM 675 C C . PRO A 1 90 ? 15.817 -3.061 15.620 1.00 83.44 90 PRO A C 1
ATOM 677 O O . PRO A 1 90 ? 15.635 -4.091 16.269 1.00 83.44 90 PRO A O 1
ATOM 680 N N . VAL A 1 91 ? 15.360 -1.876 16.014 1.00 86.31 91 VAL A N 1
ATOM 681 C CA . VAL A 1 91 ? 14.554 -1.645 17.216 1.00 86.31 91 VAL A CA 1
ATOM 682 C C . VAL A 1 91 ? 13.273 -0.901 16.850 1.00 86.31 91 VAL A C 1
ATOM 684 O O . VAL A 1 91 ? 13.263 -0.041 15.971 1.00 86.31 91 VAL A O 1
ATOM 687 N N . ASN A 1 92 ? 12.177 -1.245 17.524 1.00 83.75 92 ASN A N 1
ATOM 688 C CA . ASN A 1 92 ? 10.895 -0.563 17.375 1.00 83.75 92 ASN A CA 1
ATOM 689 C C . ASN A 1 92 ? 10.826 0.596 18.365 1.00 83.75 92 ASN A C 1
ATOM 691 O O . ASN A 1 92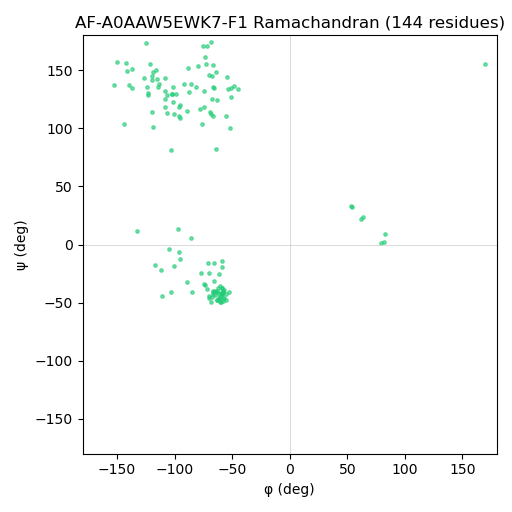 ? 10.791 0.361 19.573 1.00 83.75 92 ASN A O 1
ATOM 695 N N . ILE A 1 93 ? 10.769 1.825 17.860 1.00 82.31 93 ILE A N 1
ATOM 696 C CA . ILE A 1 93 ? 10.570 3.019 18.686 1.00 82.31 93 ILE A CA 1
ATOM 697 C C . ILE A 1 93 ? 9.255 3.703 18.330 1.00 82.31 93 ILE A C 1
ATOM 699 O O . ILE A 1 93 ? 8.786 3.634 17.194 1.00 82.31 93 ILE A O 1
ATOM 703 N N . ILE A 1 94 ? 8.649 4.363 19.312 1.00 81.38 94 ILE A N 1
ATOM 704 C CA . ILE A 1 94 ? 7.526 5.270 19.081 1.00 81.38 94 ILE A CA 1
ATOM 705 C C . ILE A 1 94 ? 8.124 6.670 18.985 1.00 81.38 94 ILE A C 1
ATOM 707 O O . ILE A 1 94 ? 8.577 7.211 19.988 1.00 81.38 94 ILE A O 1
ATOM 711 N N . ASP A 1 95 ? 8.132 7.232 17.780 1.00 80.88 95 ASP A N 1
ATOM 712 C CA . ASP A 1 95 ? 8.563 8.605 17.524 1.00 80.88 95 ASP A CA 1
ATOM 713 C C . ASP A 1 95 ? 7.393 9.391 16.930 1.00 80.88 95 ASP A C 1
ATOM 715 O O . ASP A 1 95 ? 7.071 9.271 15.745 1.00 80.88 95 ASP A O 1
ATOM 719 N N . SER A 1 96 ? 6.736 10.190 17.769 1.00 74.50 96 SER A N 1
ATOM 720 C CA . SER A 1 96 ? 5.597 11.017 17.367 1.00 74.50 96 SER A CA 1
ATOM 721 C C . SER A 1 96 ? 5.982 12.206 16.480 1.00 74.50 96 SER A C 1
ATOM 723 O O . SER A 1 96 ? 5.093 12.768 15.847 1.00 74.50 96 SER A O 1
ATOM 725 N N . GLY A 1 97 ? 7.265 12.585 16.412 1.00 78.00 97 GLY A N 1
ATOM 726 C CA . GLY A 1 97 ? 7.762 13.609 15.488 1.00 78.00 97 GLY A CA 1
ATOM 727 C C . GLY A 1 97 ? 7.907 13.091 14.054 1.00 78.00 97 GLY A C 1
ATOM 728 O O . GLY A 1 97 ? 7.809 13.870 13.109 1.00 78.00 97 GLY A O 1
ATOM 729 N N . PHE A 1 98 ? 8.080 11.776 13.887 1.00 78.75 98 PHE A N 1
ATOM 730 C CA . PHE A 1 98 ? 8.214 11.122 12.582 1.00 78.75 98 PHE A CA 1
ATOM 731 C C . PHE A 1 98 ? 6.941 10.387 12.126 1.00 78.75 98 PHE A C 1
ATOM 733 O O . PHE A 1 98 ? 6.571 10.448 10.954 1.00 78.75 98 PHE A O 1
ATOM 740 N N . LYS A 1 99 ? 6.245 9.682 13.032 1.00 79.50 99 LYS A N 1
ATOM 741 C CA . LYS A 1 99 ? 5.028 8.911 12.727 1.00 79.50 99 LYS A CA 1
ATOM 742 C C . LYS A 1 99 ? 4.027 8.972 13.882 1.00 79.50 99 LYS A C 1
ATOM 744 O O . LYS A 1 99 ? 4.129 8.230 14.855 1.00 79.50 99 LYS A O 1
ATOM 749 N N . SER A 1 100 ? 2.982 9.779 13.717 1.00 84.12 100 SER A N 1
ATOM 750 C CA . SER A 1 100 ? 1.843 9.834 14.642 1.00 84.12 100 SER A CA 1
ATOM 751 C C . SER A 1 100 ? 0.641 9.086 14.058 1.00 84.12 100 SER A C 1
ATOM 753 O O . SER A 1 100 ? -0.236 9.683 13.445 1.00 84.12 100 SER A O 1
ATOM 755 N N . ARG A 1 101 ? 0.619 7.753 14.194 1.00 89.50 101 ARG A N 1
ATOM 756 C CA . ARG A 1 101 ? -0.522 6.911 13.789 1.00 89.50 101 ARG A CA 1
ATOM 757 C C . ARG A 1 101 ? -0.813 5.856 14.844 1.00 89.50 101 ARG A C 1
ATOM 759 O O . ARG A 1 101 ? 0.109 5.181 15.303 1.00 89.50 101 ARG A O 1
ATOM 766 N N . ARG A 1 102 ? -2.082 5.658 15.192 1.00 92.00 102 ARG A N 1
ATOM 767 C CA . ARG A 1 102 ? -2.541 4.528 16.010 1.00 92.00 102 ARG A CA 1
ATOM 768 C C . ARG A 1 102 ? -3.183 3.468 15.134 1.00 92.00 102 ARG A C 1
ATOM 770 O O . ARG A 1 102 ? -4.084 3.791 14.372 1.00 92.00 102 ARG A O 1
ATOM 777 N N . ASP A 1 103 ? -2.748 2.225 15.292 1.00 93.44 103 ASP A N 1
ATOM 778 C CA . ASP A 1 103 ? -3.254 1.091 14.524 1.00 93.44 103 ASP A CA 1
ATOM 779 C C . ASP A 1 103 ? -4.110 0.185 15.417 1.00 93.44 103 ASP A C 1
ATOM 781 O O . ASP A 1 103 ? -3.704 -0.197 16.520 1.00 93.44 103 ASP A O 1
ATOM 785 N N . CYS A 1 104 ? -5.291 -0.177 14.922 1.00 96.12 104 CYS A N 1
ATOM 786 C CA . CYS A 1 104 ? -6.131 -1.251 15.439 1.00 96.12 104 CYS A CA 1
ATOM 787 C C . CYS A 1 104 ? -6.096 -2.409 14.435 1.00 96.12 104 CYS A C 1
ATOM 789 O O . CYS A 1 104 ? -6.468 -2.239 13.273 1.00 96.12 104 CYS A O 1
ATOM 791 N N . LEU A 1 105 ? -5.608 -3.579 14.850 1.00 95.75 105 LEU A N 1
ATOM 792 C CA . LEU A 1 105 ? -5.586 -4.761 13.984 1.00 95.75 105 LEU A CA 1
ATOM 793 C C . LEU A 1 105 ? -6.996 -5.341 13.852 1.00 95.75 105 LEU A C 1
ATOM 795 O O . LEU A 1 105 ? -7.655 -5.585 14.861 1.00 95.75 105 LEU A O 1
ATOM 799 N N . LEU A 1 106 ? -7.417 -5.636 12.622 1.00 96.31 106 LEU A N 1
ATOM 800 C CA . LEU A 1 106 ? -8.666 -6.348 12.356 1.00 96.31 106 LEU A CA 1
ATOM 801 C C . LEU A 1 106 ? -8.468 -7.834 12.668 1.00 96.31 106 LEU A C 1
ATOM 803 O O . LEU A 1 106 ? -7.820 -8.557 11.912 1.00 96.31 106 LEU A O 1
ATOM 807 N N . ARG A 1 107 ? -8.991 -8.278 13.816 1.00 95.44 107 ARG A N 1
ATOM 808 C CA . ARG A 1 107 ? -8.894 -9.674 14.286 1.00 95.44 107 ARG A CA 1
ATOM 809 C C . ARG A 1 107 ? -10.162 -10.483 14.033 1.00 95.44 107 ARG A C 1
ATOM 811 O O . ARG A 1 107 ? -10.104 -11.709 14.052 1.00 95.44 107 ARG A O 1
ATOM 818 N N . ASP A 1 108 ? -11.284 -9.809 13.800 1.00 96.69 108 ASP A N 1
ATOM 819 C CA . ASP A 1 108 ? -12.540 -10.450 13.425 1.00 96.69 108 ASP A CA 1
ATOM 820 C C . ASP A 1 108 ? -12.424 -11.033 12.008 1.00 96.69 108 ASP A C 1
ATOM 822 O O . ASP A 1 108 ? -12.272 -10.309 11.020 1.00 96.69 108 ASP A O 1
ATOM 826 N N . GLY A 1 109 ? -12.473 -1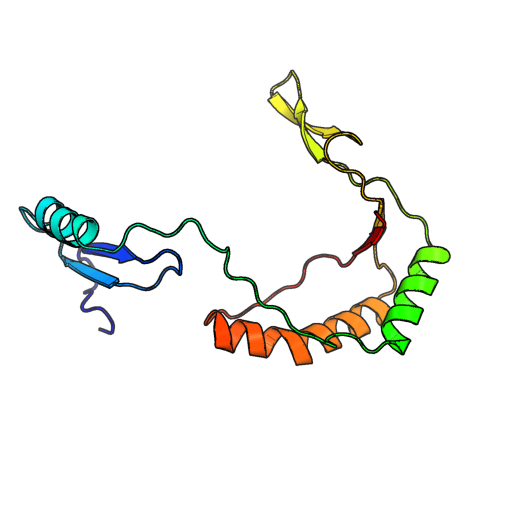2.363 11.916 1.00 96.88 109 GLY A N 1
ATOM 827 C CA . GLY A 1 109 ? -12.307 -13.077 10.654 1.00 96.88 109 GLY A CA 1
ATOM 828 C C . GLY A 1 109 ? -13.431 -12.825 9.647 1.00 96.88 109 GLY A C 1
ATOM 829 O O . GLY A 1 109 ? -13.166 -12.838 8.444 1.00 96.88 109 GLY A O 1
ATOM 830 N N . ASP A 1 110 ? -14.662 -12.576 10.100 1.00 97.44 110 ASP A N 1
ATOM 831 C CA . ASP A 1 110 ? -15.775 -12.230 9.215 1.00 97.44 110 ASP A CA 1
ATOM 832 C C . ASP A 1 110 ? -15.588 -10.834 8.636 1.00 97.44 110 ASP A C 1
ATOM 834 O O . ASP A 1 110 ? -15.734 -10.640 7.426 1.00 97.44 110 ASP A O 1
ATOM 838 N N . LEU A 1 111 ? -15.196 -9.873 9.470 1.00 97.56 111 LEU A N 1
ATOM 839 C CA . LEU A 1 111 ? -14.948 -8.506 9.028 1.00 97.56 111 LEU A CA 1
ATOM 840 C C . LEU A 1 111 ? -13.765 -8.429 8.049 1.00 97.56 111 LEU A C 1
ATOM 842 O O . LEU A 1 111 ? -13.845 -7.739 7.029 1.00 97.56 111 LEU A O 1
ATOM 846 N N . VAL A 1 112 ? -12.699 -9.201 8.299 1.00 97.75 112 VAL A N 1
ATOM 847 C CA . VAL A 1 112 ? -11.558 -9.336 7.377 1.00 97.75 112 VAL A CA 1
ATOM 848 C C . VAL A 1 112 ? -12.003 -9.911 6.034 1.00 97.75 112 VAL A C 1
ATOM 850 O O . VAL A 1 112 ? -11.706 -9.316 4.998 1.00 97.75 112 VAL A O 1
ATOM 853 N N . ARG A 1 113 ? -12.758 -11.019 6.020 1.00 97.62 113 ARG A N 1
ATOM 854 C CA . ARG A 1 113 ? -13.270 -11.614 4.771 1.00 97.62 113 ARG A CA 1
ATOM 855 C C . ARG A 1 113 ? -14.136 -10.633 3.986 1.00 97.62 113 ARG A C 1
ATOM 857 O O . ARG A 1 113 ? -14.008 -10.528 2.767 1.00 97.62 113 ARG A O 1
ATOM 864 N N . GLN A 1 114 ? -14.993 -9.887 4.678 1.00 97.94 114 GLN A N 1
ATOM 865 C CA . GLN A 1 114 ? -15.849 -8.872 4.071 1.00 97.94 114 GLN A CA 1
ATOM 866 C C . GLN A 1 114 ? -15.050 -7.722 3.439 1.00 97.94 114 GLN A C 1
ATOM 868 O O . GLN A 1 114 ? -15.412 -7.248 2.357 1.00 97.94 114 GLN A O 1
ATOM 873 N N . LEU A 1 115 ? -13.969 -7.271 4.080 1.00 97.94 115 LEU A N 1
ATOM 874 C CA . LEU A 1 115 ? -13.083 -6.246 3.525 1.00 97.94 115 LEU A CA 1
ATOM 875 C C . LEU A 1 115 ? -12.281 -6.791 2.333 1.00 97.94 115 LEU A C 1
ATOM 877 O O . LEU A 1 115 ? -12.255 -6.165 1.271 1.00 97.94 115 LEU A O 1
ATOM 881 N N . GLN A 1 116 ? -11.704 -7.988 2.465 1.00 97.31 116 GLN A N 1
ATOM 882 C CA . GLN A 1 116 ? -10.987 -8.676 1.387 1.00 97.31 116 GLN A CA 1
ATOM 883 C C . GLN A 1 116 ? -11.860 -8.844 0.144 1.00 97.31 116 GLN A C 1
ATOM 885 O O . GLN A 1 116 ? -11.429 -8.486 -0.948 1.00 97.31 116 GLN A O 1
ATOM 890 N N . ALA A 1 117 ? -13.102 -9.309 0.293 1.00 97.31 117 ALA A N 1
ATOM 891 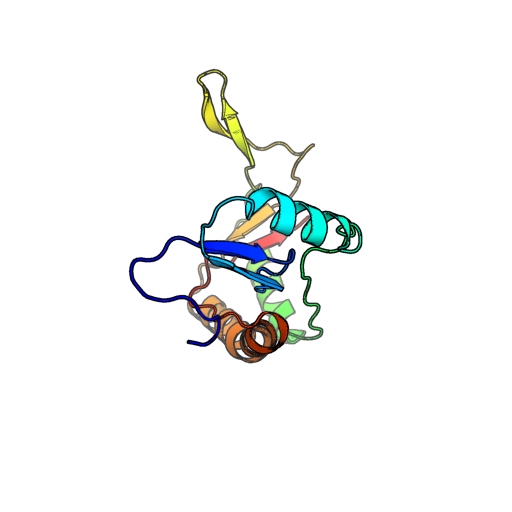C CA . ALA A 1 117 ? -14.016 -9.507 -0.830 1.00 97.31 117 ALA A CA 1
ATOM 892 C C . ALA A 1 117 ? -14.245 -8.218 -1.641 1.00 97.31 117 ALA A C 1
ATOM 894 O O . ALA A 1 117 ? -14.276 -8.256 -2.873 1.00 97.31 117 ALA A O 1
ATOM 895 N N . ARG A 1 118 ? -14.353 -7.062 -0.971 1.00 97.69 118 ARG A N 1
ATOM 896 C CA . ARG A 1 118 ? -14.498 -5.754 -1.633 1.00 97.69 118 ARG A CA 1
ATOM 897 C C . ARG A 1 118 ? -13.239 -5.363 -2.398 1.00 97.69 118 ARG A C 1
ATOM 899 O O . ARG A 1 118 ? -13.345 -4.955 -3.552 1.00 97.69 118 ARG A O 1
ATOM 906 N N . ILE A 1 119 ? -12.062 -5.538 -1.794 1.00 96.88 119 ILE A N 1
ATOM 907 C CA . ILE A 1 119 ? -10.772 -5.254 -2.441 1.00 96.88 119 ILE A CA 1
ATOM 908 C C . ILE A 1 119 ? -10.567 -6.170 -3.654 1.00 96.88 119 ILE A C 1
ATOM 910 O O . ILE A 1 119 ? -10.269 -5.685 -4.743 1.00 96.88 119 ILE A O 1
ATOM 914 N N . ILE A 1 120 ? -10.793 -7.479 -3.502 1.00 96.75 120 ILE A N 1
ATOM 915 C CA . ILE A 1 120 ? -10.678 -8.458 -4.593 1.00 96.75 120 ILE A CA 1
ATOM 916 C C . ILE A 1 120 ? -11.596 -8.073 -5.752 1.00 96.75 120 ILE A C 1
ATOM 918 O O . ILE A 1 120 ? -11.171 -8.058 -6.900 1.00 96.75 120 ILE A O 1
ATOM 922 N N . ARG A 1 121 ? -12.851 -7.719 -5.465 1.00 96.62 121 ARG A N 1
ATOM 923 C CA . ARG A 1 121 ? -13.835 -7.430 -6.510 1.00 96.62 121 ARG A CA 1
ATOM 924 C C . ARG A 1 121 ? -13.626 -6.077 -7.197 1.00 96.62 121 ARG A C 1
ATOM 926 O O . ARG A 1 121 ? -13.958 -5.964 -8.371 1.00 96.62 121 ARG A O 1
ATOM 933 N N . ARG A 1 122 ? -13.150 -5.051 -6.480 1.00 96.88 122 ARG A N 1
ATOM 934 C CA . ARG A 1 122 ? -13.135 -3.652 -6.964 1.00 96.88 122 ARG A CA 1
ATOM 935 C C . ARG A 1 122 ? -11.751 -3.075 -7.239 1.00 96.88 122 ARG A C 1
ATOM 937 O O . ARG A 1 122 ? -11.656 -2.100 -7.969 1.00 96.88 122 ARG A O 1
ATOM 944 N N . VAL A 1 123 ? -10.697 -3.632 -6.646 1.00 95.88 123 VAL A N 1
ATOM 945 C CA . VAL A 1 123 ? -9.334 -3.077 -6.724 1.00 95.88 123 VAL A CA 1
ATOM 946 C C . VAL A 1 123 ? -8.422 -3.966 -7.560 1.00 95.88 123 VAL A C 1
ATOM 948 O O . VAL A 1 123 ? -7.690 -3.461 -8.406 1.00 95.88 123 VAL A O 1
ATOM 951 N N . VAL A 1 124 ? -8.476 -5.287 -7.369 1.00 95.50 124 VAL A N 1
ATOM 952 C CA . VAL A 1 124 ? -7.583 -6.228 -8.071 1.00 95.50 124 VAL A CA 1
ATOM 953 C C . VAL A 1 124 ? -7.685 -6.130 -9.604 1.00 95.50 124 VAL A C 1
ATOM 955 O O . VAL A 1 124 ? -6.633 -6.022 -10.235 1.00 95.50 124 VAL A O 1
ATOM 958 N N . PRO A 1 125 ? -8.882 -6.073 -10.228 1.00 94.62 125 PRO A N 1
ATOM 959 C CA . PRO A 1 125 ? -8.983 -5.929 -11.682 1.00 94.62 125 PRO A CA 1
ATOM 960 C C . PRO A 1 125 ? -8.341 -4.636 -12.194 1.00 94.62 125 PRO A C 1
ATOM 962 O O . PRO A 1 125 ? -7.708 -4.624 -13.248 1.00 94.62 125 PRO A O 1
ATOM 965 N N . GLU A 1 126 ? -8.455 -3.555 -11.423 1.00 93.56 126 GLU A N 1
ATOM 966 C CA . GLU A 1 126 ? -7.900 -2.249 -11.774 1.00 93.56 126 GLU A CA 1
ATOM 967 C C . GLU A 1 126 ? -6.370 -2.238 -11.672 1.00 93.56 126 GLU A C 1
ATOM 969 O O . GLU A 1 126 ? -5.700 -1.691 -12.549 1.00 93.56 126 GLU A O 1
ATOM 974 N N . ILE A 1 127 ? -5.807 -2.914 -10.663 1.00 92.31 127 ILE A N 1
ATOM 975 C CA . ILE A 1 127 ? -4.361 -3.152 -10.555 1.00 92.31 127 ILE A CA 1
ATOM 976 C C . ILE A 1 127 ? -3.861 -3.924 -11.777 1.00 92.31 127 ILE A C 1
ATOM 978 O O . ILE A 1 127 ? -2.891 -3.507 -12.408 1.00 92.31 127 ILE A O 1
ATOM 982 N N . THR A 1 128 ? -4.526 -5.021 -12.147 1.00 91.06 128 THR A N 1
ATOM 983 C CA . THR A 1 128 ? -4.135 -5.817 -13.318 1.00 91.06 128 THR A CA 1
ATOM 984 C C . THR A 1 128 ? -4.227 -5.000 -14.603 1.00 91.06 128 THR A C 1
ATOM 986 O O . THR A 1 128 ? -3.304 -5.027 -15.413 1.00 91.06 128 THR A O 1
ATOM 989 N N . ARG A 1 129 ? -5.286 -4.206 -14.772 1.00 85.56 129 ARG A N 1
ATOM 990 C CA . ARG A 1 129 ? -5.489 -3.357 -15.951 1.00 85.56 129 ARG A CA 1
ATOM 991 C C . ARG A 1 129 ? -4.402 -2.290 -16.099 1.00 85.56 129 ARG A C 1
ATOM 993 O O . ARG A 1 129 ? -3.866 -2.121 -17.191 1.00 85.56 129 ARG A O 1
ATOM 1000 N N . VAL A 1 130 ? -4.078 -1.570 -15.025 1.00 85.75 130 VAL A N 1
ATOM 1001 C CA . VAL A 1 130 ? -3.164 -0.414 -15.080 1.00 85.75 130 VAL A CA 1
ATOM 1002 C C . VAL A 1 130 ? -1.700 -0.836 -14.988 1.00 85.75 130 VAL A C 1
ATOM 1004 O O . VAL A 1 130 ? -0.863 -0.314 -15.723 1.00 85.75 130 VAL A O 1
ATOM 1007 N N . PHE A 1 131 ? -1.389 -1.796 -14.118 1.00 85.38 131 PHE A N 1
ATOM 1008 C CA . PHE A 1 131 ? -0.012 -2.177 -13.801 1.00 85.38 131 PHE A CA 1
ATOM 1009 C C . PHE A 1 131 ? 0.424 -3.499 -14.426 1.00 85.38 131 PHE A C 1
ATOM 1011 O O . PHE A 1 131 ? 1.583 -3.867 -14.273 1.00 85.38 131 PHE A O 1
ATOM 1018 N N . GLN A 1 132 ? -0.469 -4.216 -15.121 1.00 84.62 132 GLN A N 1
ATOM 1019 C CA . GLN A 1 132 ? -0.166 -5.513 -15.749 1.00 84.62 132 GLN A CA 1
ATOM 1020 C C . GLN A 1 132 ? 0.449 -6.513 -14.753 1.00 84.62 132 GLN A C 1
ATOM 1022 O O . GLN A 1 132 ? 1.294 -7.337 -15.091 1.00 84.62 132 GLN A O 1
ATOM 1027 N N . CYS A 1 133 ? 0.012 -6.418 -13.496 1.00 84.94 133 CYS A N 1
ATOM 1028 C CA . CYS A 1 133 ? 0.512 -7.198 -12.375 1.00 84.94 133 CYS A CA 1
ATOM 1029 C C . CYS A 1 133 ? -0.590 -8.112 -11.826 1.00 84.94 133 CYS A C 1
ATOM 1031 O O . CYS A 1 133 ? -1.763 -7.726 -11.747 1.00 84.94 133 CYS A O 1
ATOM 1033 N N . THR A 1 134 ? -0.200 -9.324 -11.426 1.00 89.81 134 THR A N 1
ATOM 1034 C CA . THR A 1 134 ? -1.070 -10.268 -10.716 1.00 89.81 134 THR A CA 1
ATOM 1035 C C . THR A 1 134 ? -0.743 -10.221 -9.229 1.00 89.81 134 THR A C 1
ATOM 1037 O O . THR A 1 134 ? 0.333 -10.643 -8.811 1.00 89.81 134 THR A O 1
ATOM 1040 N N . VAL A 1 135 ? -1.674 -9.715 -8.422 1.00 91.69 135 VAL A N 1
ATOM 1041 C CA . VAL A 1 135 ? -1.544 -9.691 -6.959 1.00 91.69 135 VAL A CA 1
ATOM 1042 C C . VAL A 1 135 ? -2.066 -10.995 -6.360 1.00 91.69 135 VAL A C 1
ATOM 1044 O O . VAL A 1 135 ? -3.152 -11.450 -6.711 1.00 91.69 135 VAL A O 1
ATOM 1047 N N . THR A 1 136 ? -1.290 -11.609 -5.466 1.00 91.06 136 THR A N 1
ATOM 1048 C CA . THR A 1 136 ? -1.556 -12.973 -4.967 1.00 91.06 136 THR A CA 1
ATOM 1049 C C . THR A 1 136 ? -1.842 -13.043 -3.472 1.00 91.06 136 THR A C 1
ATOM 1051 O O . THR A 1 136 ? -2.396 -14.035 -3.003 1.00 91.06 136 THR A O 1
ATOM 1054 N N . CYS A 1 137 ? -1.489 -12.010 -2.708 1.00 92.12 137 CYS A N 1
ATOM 1055 C CA . CYS A 1 137 ? -1.642 -12.002 -1.260 1.00 92.12 137 CYS A CA 1
ATOM 1056 C C . CYS A 1 137 ? -2.065 -10.628 -0.732 1.00 92.12 137 CYS A C 1
ATOM 1058 O O . CYS A 1 137 ? -1.837 -9.592 -1.356 1.00 92.12 137 CYS A O 1
ATOM 1060 N N . MET A 1 138 ? -2.687 -10.640 0.447 1.00 93.50 138 MET A N 1
ATOM 1061 C CA . MET A 1 138 ? -2.946 -9.453 1.256 1.00 93.50 138 MET A CA 1
ATOM 1062 C C . MET A 1 138 ? -2.303 -9.678 2.622 1.00 93.50 138 MET A C 1
ATOM 1064 O O . MET A 1 138 ? -2.531 -10.719 3.238 1.00 93.50 138 MET A O 1
ATOM 1068 N N . ASP A 1 139 ? -1.495 -8.722 3.082 1.00 93.38 139 ASP A N 1
ATOM 1069 C CA . ASP A 1 139 ? -0.978 -8.721 4.456 1.00 93.38 139 ASP A CA 1
ATOM 1070 C C . ASP A 1 139 ? -2.132 -8.451 5.447 1.00 93.38 139 ASP A C 1
ATOM 1072 O O . ASP A 1 139 ? -3.276 -8.172 5.068 1.00 93.38 139 ASP A O 1
ATOM 1076 N N . ARG A 1 140 ? -1.828 -8.538 6.740 1.00 93.31 140 ARG A N 1
ATOM 1077 C CA . ARG A 1 140 ? -2.732 -8.211 7.840 1.00 93.31 140 ARG A CA 1
ATOM 1078 C C . ARG A 1 140 ? -3.404 -6.853 7.628 1.00 93.31 140 ARG A C 1
ATOM 1080 O O . ARG A 1 140 ? -2.762 -5.859 7.289 1.00 93.31 140 ARG A O 1
ATOM 1087 N N . MET A 1 141 ? -4.702 -6.811 7.900 1.00 95.31 141 MET A N 1
ATOM 1088 C CA . MET A 1 141 ? -5.505 -5.601 7.775 1.00 95.31 141 MET A CA 1
ATOM 1089 C C . MET A 1 141 ? -5.548 -4.847 9.105 1.00 95.31 141 MET A C 1
ATOM 1091 O O . MET A 1 141 ? -5.690 -5.442 10.177 1.00 95.31 141 MET A O 1
ATOM 1095 N N . ALA A 1 142 ? -5.421 -3.526 9.033 1.00 94.81 142 ALA A N 1
ATOM 1096 C CA . ALA A 1 142 ? -5.441 -2.645 10.191 1.00 94.81 142 ALA A CA 1
ATOM 1097 C C . ALA A 1 142 ? -6.188 -1.349 9.868 1.00 94.81 142 ALA A C 1
ATOM 1099 O O . ALA A 1 142 ? -6.154 -0.867 8.736 1.00 94.81 142 ALA A O 1
ATOM 1100 N N . LEU A 1 143 ? -6.823 -0.780 10.884 1.00 96.31 143 LEU A N 1
ATOM 1101 C CA . LEU A 1 143 ? -7.454 0.531 10.847 1.00 96.31 143 LEU A CA 1
ATOM 1102 C C . LEU A 1 143 ? -6.525 1.538 11.525 1.00 96.31 143 LEU A C 1
ATOM 1104 O O . LEU A 1 143 ? -6.143 1.349 12.680 1.00 96.31 143 LEU A O 1
ATOM 1108 N N . GLY A 1 144 ? -6.143 2.582 10.791 1.00 93.50 144 GLY A N 1
ATOM 1109 C CA . GLY A 1 144 ? -5.257 3.638 11.272 1.00 93.50 144 GLY A CA 1
ATOM 1110 C C . GLY A 1 144 ? -6.030 4.899 11.650 1.00 93.50 144 GLY A C 1
ATOM 1111 O O . GLY A 1 144 ? -6.878 5.350 10.883 1.00 93.50 144 GLY A O 1
ATOM 1112 N N . ARG A 1 145 ? -5.694 5.501 12.791 1.00 92.69 145 ARG A N 1
ATOM 1113 C CA . ARG A 1 145 ? -6.121 6.850 13.182 1.00 92.69 145 ARG A CA 1
ATOM 1114 C C . ARG A 1 145 ? -4.910 7.772 13.251 1.00 92.69 145 ARG A C 1
ATOM 1116 O O . ARG A 1 145 ? -3.884 7.388 13.820 1.00 92.69 145 ARG A O 1
ATOM 1123 N N . TYR A 1 146 ? -5.064 8.967 12.700 1.00 89.50 146 TYR A N 1
ATOM 1124 C CA . TYR A 1 146 ? -4.087 10.051 12.748 1.00 89.50 146 TYR A CA 1
ATOM 1125 C C . TYR A 1 146 ? -4.519 11.110 13.764 1.00 89.50 146 TYR A C 1
ATOM 1127 O O . TYR A 1 146 ? -5.745 11.219 14.009 1.00 89.50 146 TYR A O 1
#

Sequence (146 aa):
DLYGIGVGQCFWVVVDPMLRVCLSMPDAPGVAARVLVHVMRLPPVLDGPVPALMLPAVLEPAFCQVLMDYYHTHESRPSAVLTRGADGKPVNIIDSGFKSRRDCLLRDGDLVRQLQARIIRRVVPEITRVFQCTVTCMDRMALGRY

Nearest PDB structures (foldseek):
  1ihr-assembly1_A  TM=3.195E-01  e=1.183E+00  Escherichia coli
  1qxx-assembly1_A-2  TM=3.366E-01  e=2.100E+00  Escherichia coli
  2x1k-assembly1_A-2  TM=2.627E-01  e=1.627E+00  Deinococcus radiodurans
  6c9j-assembly1_B  TM=1.565E-01  e=8.013E+00  Homo sapiens

Secondary structure (DSSP, 8-state):
-TT---TT--EEEEE-TT--EEEEEES-TTHHHHHHHHHTTSPP-----------TTSS-HHHHHHHHHHHHHS--EEPPEEEE-TTS-EEEE--TTT---EEEE---HHHHHHHHHHHHHHTHHHHHHHH----------EEEE-

Organism: Novacetimonas hansenii (NCBI:txid436)